Protein AF-A0A2T5V5M3-F1 (afdb_monomer_lite)

Sequence (95 aa):
MSESKKMEVKERLALLSKAIDEKVKQLDKRGELTSRHEAYAGDLKKRQYELHVKLEKSVHDNNFWEAMKSELELDSSALLSEFRSWVEGLDTGKL

Radius of gyration: 15.04 Å; chains: 1; bounding box: 36×19×41 Å

Organism: NCBI:txid665038

Secondary structure (DSSP, 8-state):
-HHHHHHHHHHHHHHHHHHHHHHHHHHHHHT---HHHHHHHHHHHHHHHHHHHHHHHHHH-HHHHHHHHHHHHHHHHHHHHHHHHHHHHHHTT--

Structure (mmCIF, N/CA/C/O backbone):
data_AF-A0A2T5V5M3-F1
#
_entry.id   AF-A0A2T5V5M3-F1
#
loop_
_atom_site.group_PDB
_atom_site.id
_atom_site.type_symbol
_atom_site.label_atom_id
_atom_site.label_alt_id
_atom_site.label_comp_id
_atom_site.label_asym_id
_atom_site.label_entity_id
_atom_site.label_seq_id
_atom_site.pdbx_PDB_ins_code
_atom_site.Cartn_x
_atom_site.Cartn_y
_atom_site.Cartn_z
_atom_site.occupancy
_atom_site.B_iso_or_equiv
_atom_site.auth_seq_id
_atom_site.auth_comp_id
_atom_site.auth_asym_id
_atom_site.auth_atom_id
_atom_site.pdbx_PDB_model_num
ATOM 1 N N . MET A 1 1 ? 19.477 8.161 -14.362 1.00 56.34 1 MET A N 1
ATOM 2 C CA . MET A 1 1 ? 18.119 8.725 -14.172 1.00 56.34 1 MET A CA 1
ATOM 3 C C . MET A 1 1 ? 17.063 7.644 -13.907 1.00 56.34 1 MET A C 1
ATOM 5 O O . MET A 1 1 ? 16.226 7.870 -13.046 1.00 56.34 1 MET A O 1
ATOM 9 N N . SER A 1 2 ? 17.094 6.471 -14.567 1.00 70.94 2 SER A N 1
ATOM 10 C CA . SER A 1 2 ? 16.120 5.387 -14.303 1.00 70.94 2 SER A CA 1
ATOM 11 C C . SER A 1 2 ? 16.226 4.783 -12.895 1.00 70.94 2 SER A C 1
ATOM 13 O O . SER A 1 2 ? 15.210 4.458 -12.293 1.00 70.94 2 SER A O 1
ATOM 15 N N . GLU A 1 3 ? 17.434 4.696 -12.338 1.00 81.19 3 GLU A N 1
ATOM 16 C CA . GLU A 1 3 ? 17.679 4.090 -11.023 1.00 81.19 3 GLU A CA 1
ATOM 17 C C . GLU A 1 3 ? 17.087 4.894 -9.854 1.00 81.19 3 GLU A C 1
ATOM 19 O O . GLU A 1 3 ? 16.457 4.311 -8.978 1.00 81.19 3 GLU A O 1
ATOM 24 N N . SER A 1 4 ? 17.171 6.232 -9.892 1.00 85.44 4 SER A N 1
ATOM 25 C CA . SER A 1 4 ? 16.519 7.107 -8.898 1.00 85.44 4 SER A CA 1
ATOM 26 C C . SER A 1 4 ? 15.012 6.871 -8.857 1.00 85.44 4 SER A C 1
ATOM 28 O O . SER A 1 4 ? 14.441 6.675 -7.793 1.00 85.44 4 SER A O 1
ATOM 30 N N . LYS A 1 5 ? 14.368 6.799 -10.028 1.00 85.75 5 LYS A N 1
ATOM 31 C CA . LYS A 1 5 ? 12.925 6.552 -10.117 1.00 85.75 5 LYS A CA 1
ATOM 32 C C . LYS A 1 5 ? 12.531 5.169 -9.603 1.00 85.75 5 LYS A C 1
ATOM 34 O O . LYS A 1 5 ? 11.542 5.048 -8.887 1.00 85.75 5 LYS A O 1
ATOM 39 N N . LYS A 1 6 ? 13.305 4.129 -9.939 1.00 87.44 6 LYS A N 1
ATOM 40 C CA . LYS A 1 6 ? 13.102 2.776 -9.394 1.00 87.44 6 LYS A CA 1
ATOM 41 C C . LYS A 1 6 ? 13.146 2.797 -7.864 1.00 87.44 6 LYS A C 1
ATOM 43 O O . LYS A 1 6 ? 12.260 2.236 -7.221 1.00 87.44 6 LYS A O 1
ATOM 48 N N . MET A 1 7 ? 14.142 3.478 -7.296 1.00 90.69 7 MET A N 1
ATOM 49 C CA . MET A 1 7 ? 14.290 3.630 -5.848 1.00 90.69 7 MET A CA 1
ATOM 50 C C . MET A 1 7 ? 13.137 4.420 -5.226 1.00 90.69 7 MET A C 1
ATOM 52 O O . MET A 1 7 ? 12.580 3.975 -4.229 1.00 90.69 7 MET A O 1
ATOM 56 N N . GLU A 1 8 ? 12.693 5.511 -5.847 1.00 91.56 8 GLU A N 1
ATOM 57 C CA . GLU A 1 8 ? 11.542 6.285 -5.368 1.00 91.56 8 GLU A CA 1
ATOM 58 C C . GLU A 1 8 ? 10.258 5.446 -5.309 1.00 91.56 8 GLU A C 1
ATOM 60 O O . GLU A 1 8 ? 9.538 5.483 -4.310 1.00 91.56 8 GLU A O 1
ATOM 65 N N . VAL A 1 9 ? 9.958 4.664 -6.354 1.00 91.75 9 VAL A N 1
ATOM 66 C CA . VAL A 1 9 ? 8.782 3.776 -6.356 1.00 91.75 9 VAL A CA 1
ATOM 67 C C . VAL A 1 9 ? 8.933 2.695 -5.281 1.00 91.75 9 VAL A C 1
ATOM 69 O O . VAL A 1 9 ? 7.983 2.427 -4.542 1.00 91.75 9 VAL A O 1
ATOM 72 N N . LYS A 1 10 ? 10.132 2.116 -5.136 1.00 92.50 10 LYS A N 1
ATOM 73 C CA . LYS A 1 10 ? 10.433 1.107 -4.109 1.00 92.50 10 LYS A CA 1
ATOM 74 C C . LYS A 1 10 ? 10.194 1.646 -2.702 1.00 92.50 10 LYS A C 1
ATOM 76 O O . LYS A 1 10 ? 9.506 1.007 -1.906 1.00 92.50 10 LYS A O 1
ATOM 81 N N . GLU A 1 11 ? 10.730 2.824 -2.407 1.00 93.62 11 GLU A N 1
ATOM 82 C CA . GLU A 1 11 ? 10.581 3.485 -1.114 1.00 93.62 11 GLU A CA 1
ATOM 83 C C . GLU A 1 11 ? 9.122 3.830 -0.826 1.00 93.62 11 GLU A C 1
ATOM 85 O O . GLU A 1 11 ? 8.632 3.530 0.262 1.00 93.62 11 GLU A O 1
ATOM 90 N N . ARG A 1 12 ? 8.386 4.372 -1.804 1.00 93.81 12 ARG A N 1
ATOM 91 C CA . ARG A 1 12 ? 6.954 4.674 -1.649 1.00 93.81 12 ARG A CA 1
ATOM 92 C C . ARG A 1 12 ? 6.136 3.431 -1.310 1.00 93.81 12 ARG A C 1
ATOM 94 O O . ARG A 1 12 ? 5.327 3.477 -0.385 1.00 93.81 12 ARG A O 1
ATOM 101 N N . LEU A 1 13 ? 6.362 2.316 -2.008 1.00 94.62 13 LEU A N 1
ATOM 102 C CA . LEU A 1 13 ? 5.668 1.055 -1.730 1.00 94.62 13 LEU A CA 1
ATOM 103 C C . LEU A 1 13 ? 6.024 0.504 -0.341 1.00 94.62 13 LEU A C 1
ATOM 105 O O . LEU A 1 13 ? 5.145 -0.007 0.353 1.00 94.62 13 LEU A O 1
ATOM 109 N N . ALA A 1 14 ? 7.284 0.619 0.086 1.00 93.62 14 ALA A N 1
ATOM 110 C CA . ALA A 1 14 ? 7.712 0.192 1.417 1.00 93.62 14 ALA A CA 1
ATOM 111 C C . ALA A 1 14 ? 7.100 1.058 2.532 1.00 93.62 14 ALA A C 1
ATOM 113 O O . ALA A 1 14 ? 6.645 0.531 3.549 1.00 93.62 14 ALA A O 1
ATOM 114 N N . LEU A 1 15 ? 7.054 2.379 2.336 1.00 95.44 15 LEU A N 1
ATOM 115 C CA . LEU A 1 15 ? 6.409 3.314 3.259 1.00 95.44 15 LEU A CA 1
ATOM 116 C C . LEU A 1 15 ? 4.905 3.053 3.359 1.00 95.44 15 LEU A C 1
ATOM 118 O O . LEU A 1 15 ? 4.370 3.042 4.464 1.00 95.44 15 LEU A O 1
ATOM 122 N N . LEU A 1 16 ? 4.237 2.771 2.237 1.00 95.94 16 LEU A N 1
ATOM 123 C CA . LEU A 1 16 ? 2.820 2.417 2.227 1.00 95.94 16 LEU A CA 1
ATOM 124 C C . LEU A 1 16 ? 2.542 1.147 3.040 1.00 95.94 16 LEU A C 1
ATOM 126 O O . LEU A 1 16 ? 1.635 1.150 3.866 1.00 95.94 16 LEU A O 1
ATOM 130 N N . SER A 1 17 ? 3.333 0.081 2.861 1.00 95.50 17 SER A N 1
ATOM 131 C CA . SER A 1 17 ? 3.147 -1.149 3.646 1.00 95.50 17 SER A CA 1
ATOM 132 C C . SER A 1 17 ? 3.237 -0.881 5.149 1.00 95.50 17 SER A C 1
ATOM 134 O O . SER A 1 17 ? 2.407 -1.379 5.907 1.00 95.50 17 SER A O 1
ATOM 136 N N . LYS A 1 18 ? 4.220 -0.078 5.582 1.00 96.75 18 LYS A N 1
ATOM 137 C CA . LYS A 1 18 ? 4.365 0.308 6.993 1.00 96.75 18 LYS A CA 1
ATOM 138 C C . LYS A 1 18 ? 3.174 1.132 7.479 1.00 96.75 18 LYS A C 1
ATOM 140 O O . LYS A 1 18 ? 2.653 0.857 8.553 1.00 96.75 18 LYS A O 1
ATOM 145 N N . ALA A 1 19 ? 2.718 2.095 6.680 1.00 96.69 19 ALA A N 1
ATOM 146 C CA . ALA A 1 19 ? 1.589 2.951 7.030 1.00 96.69 19 ALA A CA 1
ATOM 147 C C . ALA A 1 19 ? 0.277 2.160 7.187 1.00 96.69 19 ALA A C 1
ATOM 149 O O . ALA A 1 19 ? -0.500 2.445 8.100 1.00 96.69 19 ALA A O 1
ATOM 150 N N . ILE A 1 20 ? 0.044 1.144 6.346 1.00 96.62 20 ILE A N 1
ATOM 151 C CA . ILE A 1 20 ? -1.111 0.245 6.483 1.00 96.62 20 ILE A CA 1
ATOM 152 C C . ILE A 1 20 ? -1.037 -0.512 7.816 1.00 96.62 20 ILE A C 1
ATOM 154 O O . ILE A 1 20 ? -1.996 -0.483 8.588 1.00 96.62 20 ILE A O 1
ATOM 158 N N . ASP A 1 21 ? 0.110 -1.129 8.118 1.00 96.50 21 ASP A N 1
ATOM 159 C CA . ASP A 1 21 ? 0.309 -1.885 9.363 1.00 96.50 21 ASP A CA 1
ATOM 160 C C . ASP A 1 21 ? 0.156 -0.993 10.607 1.00 96.50 21 ASP A C 1
ATOM 162 O O . ASP A 1 21 ? -0.470 -1.377 11.600 1.00 96.50 21 ASP A O 1
ATOM 166 N N . GLU A 1 22 ? 0.683 0.230 10.554 1.00 97.19 22 GLU A N 1
ATOM 167 C CA . GLU A 1 22 ? 0.549 1.211 11.627 1.00 97.19 22 GLU A CA 1
ATOM 168 C C . GLU A 1 22 ? -0.901 1.647 11.837 1.00 97.19 22 GLU A C 1
ATOM 170 O O . GLU A 1 22 ? -1.342 1.704 12.987 1.00 97.19 22 GLU A O 1
ATOM 175 N N . LYS A 1 23 ? -1.665 1.917 10.769 1.00 95.81 23 LYS A N 1
ATOM 176 C CA . LYS A 1 23 ? -3.074 2.322 10.900 1.00 95.81 23 LYS A CA 1
ATOM 177 C C . LYS A 1 23 ? -3.926 1.186 11.466 1.00 95.81 23 LYS A C 1
ATOM 179 O O . LYS A 1 23 ? -4.709 1.438 12.378 1.00 95.81 23 LYS A O 1
ATOM 184 N N . VAL A 1 24 ? -3.730 -0.056 11.014 1.00 96.06 24 VAL A N 1
ATOM 185 C CA . VAL A 1 24 ? -4.413 -1.235 11.587 1.00 96.06 24 VAL A CA 1
ATOM 186 C C . VAL A 1 24 ? -4.114 -1.357 13.082 1.00 96.06 24 VAL A C 1
ATOM 188 O O . VAL A 1 24 ? -5.034 -1.458 13.890 1.00 96.06 24 VAL A O 1
ATOM 191 N N . LYS A 1 25 ? -2.840 -1.242 13.477 1.00 96.88 25 LYS A N 1
ATOM 192 C CA . LYS A 1 25 ? -2.432 -1.270 14.889 1.00 96.88 25 LYS A CA 1
ATOM 193 C C . LYS A 1 25 ? -3.033 -0.121 15.704 1.00 96.88 25 LYS A C 1
ATOM 195 O O . LYS A 1 25 ? -3.310 -0.291 16.889 1.00 96.88 25 LYS A O 1
ATOM 200 N N . GLN A 1 26 ? -3.190 1.064 15.116 1.00 95.50 26 GLN A N 1
ATOM 201 C CA . GLN A 1 26 ? -3.838 2.196 15.783 1.00 95.50 26 GLN A CA 1
ATOM 202 C C . GLN A 1 26 ? -5.329 1.940 16.016 1.00 95.50 26 GLN A C 1
ATOM 204 O O . GLN A 1 26 ? -5.802 2.216 17.114 1.00 95.50 26 GLN A O 1
ATOM 209 N N . LEU A 1 27 ? -6.042 1.400 15.022 1.00 94.50 27 LEU A N 1
ATOM 210 C CA . LEU A 1 27 ? -7.455 1.030 15.152 1.00 94.50 27 LEU A CA 1
ATOM 211 C C . LEU A 1 27 ? -7.648 -0.041 16.230 1.00 94.50 27 LEU A C 1
ATOM 213 O O . LEU A 1 27 ? -8.518 0.100 17.084 1.00 94.50 27 LEU A O 1
ATOM 217 N N . ASP A 1 28 ? -6.791 -1.064 16.240 1.00 95.75 28 ASP A N 1
ATOM 218 C CA . ASP A 1 28 ? -6.830 -2.148 17.229 1.00 95.75 28 ASP A CA 1
ATOM 219 C C . ASP A 1 28 ? -6.647 -1.612 18.655 1.00 95.75 28 ASP A C 1
ATOM 221 O O 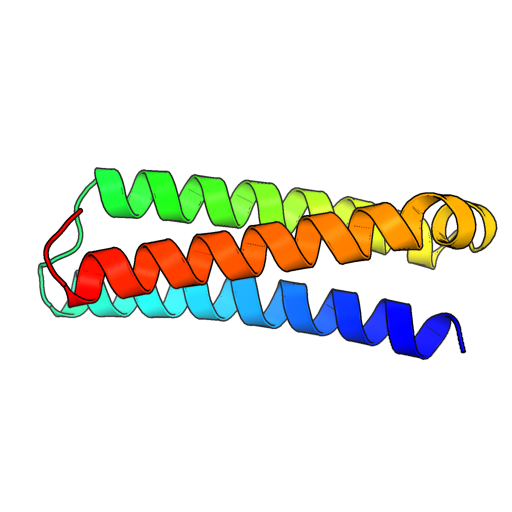. ASP A 1 28 ? -7.463 -1.845 19.543 1.00 95.75 28 ASP A O 1
ATOM 225 N N . LYS A 1 29 ? -5.638 -0.754 18.852 1.00 96.25 29 LYS A N 1
ATOM 226 C CA . LYS A 1 29 ? -5.384 -0.094 20.142 1.00 96.25 29 LYS A CA 1
ATOM 227 C C . LYS A 1 29 ? -6.538 0.777 20.638 1.00 96.25 29 LYS A C 1
ATOM 229 O O . LYS A 1 29 ? -6.628 1.007 21.841 1.00 96.25 29 LYS A O 1
ATOM 234 N N . ARG A 1 30 ? -7.369 1.303 19.736 1.00 94.50 30 ARG A N 1
ATOM 235 C CA . ARG A 1 30 ? -8.556 2.102 20.075 1.00 94.50 30 ARG A CA 1
ATOM 236 C C . ARG A 1 30 ? -9.812 1.245 20.258 1.00 94.50 30 ARG A C 1
ATOM 238 O O . ARG A 1 30 ? -10.832 1.776 20.678 1.00 94.50 30 ARG A O 1
ATOM 245 N N . GLY A 1 31 ? -9.751 -0.054 19.953 1.00 94.00 31 GLY A N 1
ATOM 246 C CA . GLY A 1 31 ? -10.929 -0.922 19.896 1.00 94.00 31 GLY A CA 1
ATOM 247 C C . GLY A 1 31 ? -11.856 -0.612 18.713 1.00 94.00 31 GLY A C 1
ATOM 248 O O . GLY A 1 31 ? -13.017 -1.001 18.729 1.00 94.00 31 GLY A O 1
ATOM 249 N N . GLU A 1 32 ? -11.355 0.098 17.699 1.00 93.19 32 GLU A N 1
ATOM 250 C CA . GLU A 1 32 ? -12.089 0.523 16.495 1.00 93.19 32 GLU A CA 1
ATOM 251 C C . GLU A 1 32 ? -11.823 -0.411 15.299 1.00 93.19 32 GLU A C 1
ATOM 253 O O . GLU A 1 32 ? -12.353 -0.218 14.199 1.00 93.19 32 GLU A O 1
ATOM 258 N N . LEU A 1 33 ? -10.958 -1.415 15.471 1.00 94.12 33 LEU A N 1
ATOM 259 C CA . LEU A 1 33 ? -10.667 -2.380 14.421 1.00 94.12 33 LEU A CA 1
ATOM 260 C C . LEU A 1 33 ? -11.880 -3.284 14.191 1.00 94.12 33 LEU A C 1
ATOM 262 O O . LEU A 1 33 ? -12.424 -3.885 15.112 1.00 94.12 33 LEU A O 1
ATOM 266 N N . THR A 1 34 ? -12.288 -3.390 12.931 1.00 93.81 34 THR A N 1
ATOM 267 C CA . THR A 1 34 ? -13.378 -4.266 12.499 1.00 93.81 34 THR A CA 1
ATOM 268 C C . THR A 1 34 ? -12.854 -5.232 11.446 1.00 93.81 34 THR A C 1
ATOM 270 O O . THR A 1 34 ? -11.886 -4.924 10.747 1.00 93.81 34 THR A O 1
ATOM 273 N N . SER A 1 35 ? -13.544 -6.356 11.238 1.00 93.62 35 SER A N 1
ATOM 274 C CA . SER A 1 35 ? -13.185 -7.309 10.177 1.00 93.62 35 SER A CA 1
ATOM 275 C C . SER A 1 35 ? -13.194 -6.673 8.782 1.00 93.62 35 SER A C 1
ATOM 277 O O . SER A 1 35 ? -12.454 -7.095 7.898 1.00 93.62 35 SER A O 1
ATOM 279 N N . ARG A 1 36 ? -13.996 -5.617 8.576 1.00 91.81 36 ARG A N 1
ATOM 280 C CA . ARG A 1 36 ? -13.992 -4.838 7.330 1.00 91.81 36 ARG A CA 1
ATOM 281 C C . ARG A 1 36 ? -12.702 -4.031 7.172 1.00 91.81 36 ARG A C 1
ATOM 283 O O . ARG A 1 36 ? -12.163 -3.979 6.071 1.00 91.81 36 ARG A O 1
ATOM 290 N N . HIS A 1 37 ? -12.200 -3.427 8.250 1.00 93.06 37 HIS A N 1
ATOM 291 C CA . HIS A 1 37 ? -10.915 -2.722 8.248 1.00 93.06 37 HIS A CA 1
ATOM 292 C C . HIS A 1 37 ? -9.757 -3.682 7.961 1.00 93.06 37 HIS A C 1
ATOM 294 O O . HIS A 1 37 ? -8.896 -3.367 7.144 1.00 93.06 37 HIS A O 1
ATOM 300 N N . GLU A 1 38 ? -9.763 -4.863 8.583 1.00 94.56 38 GLU A N 1
ATOM 301 C CA . GLU A 1 38 ? -8.747 -5.896 8.357 1.00 94.56 38 GLU A CA 1
ATOM 302 C C . GLU A 1 38 ? -8.757 -6.410 6.917 1.00 94.56 38 GLU A C 1
ATOM 304 O O . GLU A 1 38 ? -7.703 -6.474 6.286 1.00 94.56 38 GLU A O 1
ATOM 309 N N . ALA A 1 39 ? -9.939 -6.726 6.378 1.00 95.44 39 ALA A N 1
ATOM 310 C CA . ALA A 1 39 ? -10.080 -7.180 4.998 1.00 95.44 39 ALA A CA 1
ATOM 311 C C . ALA A 1 39 ? -9.553 -6.129 4.012 1.00 95.44 39 ALA A C 1
ATOM 313 O O . ALA A 1 39 ? -8.733 -6.438 3.149 1.00 95.44 39 ALA A O 1
ATOM 314 N N . TYR A 1 40 ? -9.948 -4.867 4.195 1.00 95.56 40 TYR A N 1
ATOM 315 C CA . TYR A 1 40 ? -9.519 -3.784 3.319 1.00 95.56 40 TYR A CA 1
ATOM 316 C C . TYR A 1 40 ? -8.010 -3.509 3.406 1.00 95.56 40 TYR A C 1
ATOM 318 O O . TYR A 1 40 ? -7.337 -3.358 2.385 1.00 95.56 40 TYR A O 1
ATOM 326 N N . ALA A 1 41 ? -7.445 -3.502 4.616 1.00 95.94 41 ALA A N 1
ATOM 327 C CA . ALA A 1 41 ? -6.003 -3.391 4.811 1.00 95.94 41 ALA A CA 1
ATOM 328 C C . ALA A 1 41 ? -5.249 -4.569 4.167 1.00 95.94 41 ALA A C 1
ATOM 330 O O . ALA A 1 41 ? -4.208 -4.367 3.538 1.00 95.94 41 ALA A O 1
ATOM 331 N N . GLY A 1 42 ? -5.791 -5.786 4.272 1.00 96.56 42 GLY A N 1
ATOM 332 C CA . GLY A 1 42 ? -5.272 -6.977 3.603 1.00 96.56 42 GLY A CA 1
ATOM 333 C C . GLY A 1 42 ? -5.239 -6.827 2.081 1.00 96.56 42 GLY A C 1
ATOM 334 O O . GLY A 1 42 ? -4.206 -7.091 1.462 1.00 96.56 42 GLY A O 1
ATOM 335 N N . ASP A 1 43 ? -6.318 -6.322 1.484 1.00 97.25 43 ASP A N 1
ATOM 336 C CA . ASP A 1 43 ? -6.407 -6.071 0.042 1.00 97.25 43 ASP A CA 1
ATOM 337 C C . ASP A 1 43 ? -5.425 -4.989 -0.429 1.00 97.25 43 ASP A C 1
ATOM 339 O O . ASP A 1 43 ? -4.813 -5.119 -1.495 1.00 97.25 43 ASP A O 1
ATOM 343 N N . LEU A 1 44 ? -5.228 -3.925 0.359 1.00 97.25 44 LEU A N 1
ATOM 344 C CA . LEU A 1 44 ? -4.202 -2.915 0.084 1.00 97.25 44 LEU A CA 1
ATOM 345 C C . LEU A 1 44 ? -2.792 -3.518 0.134 1.00 97.25 44 LEU A C 1
ATOM 347 O O . LEU A 1 44 ? -1.992 -3.269 -0.769 1.00 97.25 44 LEU A O 1
ATOM 351 N N . LYS A 1 45 ? -2.483 -4.343 1.146 1.00 96.31 45 LYS A N 1
ATOM 352 C CA . LYS A 1 45 ? -1.171 -5.005 1.264 1.00 96.31 45 LYS A CA 1
ATOM 353 C C . LYS A 1 45 ? -0.913 -5.983 0.132 1.00 96.31 45 LYS A C 1
ATOM 355 O O . LYS A 1 45 ? 0.193 -6.016 -0.399 1.00 96.31 45 LYS A O 1
ATOM 360 N N . LYS A 1 46 ? -1.921 -6.759 -0.264 1.00 97.12 46 LYS A N 1
ATOM 361 C CA . LYS A 1 46 ? -1.803 -7.687 -1.390 1.00 97.12 46 LYS A CA 1
ATOM 362 C C . LYS A 1 46 ? -1.432 -6.941 -2.674 1.00 97.12 46 LYS A C 1
ATOM 364 O O . LYS A 1 46 ? -0.452 -7.300 -3.322 1.00 97.12 46 LYS A O 1
ATOM 369 N N . ARG A 1 47 ? -2.151 -5.861 -2.994 1.00 97.31 47 ARG A N 1
ATOM 370 C CA . ARG A 1 47 ? -1.871 -5.036 -4.181 1.00 97.31 47 ARG A CA 1
ATOM 371 C C . ARG A 1 47 ? -0.521 -4.321 -4.092 1.00 97.31 47 ARG A C 1
ATOM 373 O O . ARG A 1 47 ? 0.217 -4.282 -5.073 1.00 97.31 47 ARG A O 1
ATOM 380 N N . GLN A 1 48 ? -0.147 -3.820 -2.914 1.00 96.62 48 GLN A N 1
ATOM 381 C CA . GLN A 1 48 ? 1.186 -3.253 -2.675 1.00 96.62 48 GLN A CA 1
ATOM 382 C C . GLN A 1 48 ? 2.289 -4.285 -2.960 1.00 96.62 48 GLN A C 1
ATOM 384 O O . GLN A 1 48 ? 3.274 -3.960 -3.627 1.00 96.62 48 GLN A O 1
ATOM 389 N N . TYR A 1 49 ? 2.118 -5.524 -2.495 1.00 95.56 49 TYR A N 1
ATOM 390 C CA . TYR A 1 49 ? 3.073 -6.606 -2.715 1.00 95.56 49 TYR A CA 1
ATOM 391 C C . TYR A 1 49 ? 3.174 -6.990 -4.195 1.00 95.56 49 TYR A C 1
ATOM 393 O O . TYR A 1 49 ? 4.277 -7.162 -4.711 1.00 95.56 49 TYR A O 1
ATOM 401 N N . GLU A 1 50 ? 2.050 -7.061 -4.909 1.00 95.69 50 GLU A N 1
ATOM 402 C CA . GLU A 1 50 ? 2.031 -7.319 -6.353 1.00 95.69 50 GLU A CA 1
ATOM 403 C C . GLU A 1 50 ? 2.828 -6.258 -7.132 1.00 95.69 50 GLU A C 1
ATOM 405 O O . GLU A 1 50 ? 3.645 -6.607 -7.989 1.00 95.69 50 GLU A O 1
ATOM 410 N N . LEU A 1 51 ? 2.671 -4.972 -6.790 1.00 94.94 51 LEU A N 1
ATOM 411 C CA . LEU A 1 51 ? 3.468 -3.887 -7.377 1.00 94.94 51 LEU A CA 1
ATOM 412 C C . LEU A 1 51 ? 4.949 -3.992 -7.017 1.00 94.94 51 LEU A C 1
ATOM 414 O O . LEU A 1 51 ? 5.807 -3.758 -7.869 1.00 94.94 51 LEU A O 1
ATOM 418 N N . HIS A 1 52 ? 5.265 -4.386 -5.784 1.00 93.81 52 HIS A N 1
ATOM 419 C CA . HIS A 1 52 ? 6.645 -4.605 -5.367 1.00 93.81 52 HIS A CA 1
ATOM 420 C C . HIS A 1 52 ? 7.301 -5.741 -6.165 1.00 93.81 52 HIS A C 1
ATOM 422 O O . HIS A 1 52 ? 8.403 -5.571 -6.678 1.00 93.81 52 HIS A O 1
ATOM 428 N N . VAL A 1 53 ? 6.606 -6.864 -6.367 1.00 92.56 53 VAL A N 1
ATOM 429 C CA . VAL A 1 53 ? 7.097 -7.981 -7.191 1.00 92.56 53 VAL A CA 1
ATOM 430 C C . VAL A 1 53 ? 7.288 -7.558 -8.651 1.00 92.56 53 VAL A C 1
ATOM 432 O O . VAL A 1 53 ? 8.295 -7.923 -9.263 1.00 92.56 53 VAL A O 1
ATOM 435 N N . LYS A 1 54 ? 6.360 -6.778 -9.227 1.00 91.38 54 LYS A N 1
ATOM 436 C CA . LYS A 1 54 ? 6.532 -6.207 -10.577 1.00 91.38 54 LYS A CA 1
ATOM 437 C C . LYS A 1 54 ? 7.775 -5.308 -10.647 1.00 91.38 54 LYS A C 1
ATOM 439 O O . LYS A 1 54 ? 8.545 -5.407 -11.602 1.00 91.38 54 LYS A O 1
ATOM 444 N N . LEU A 1 55 ? 7.994 -4.469 -9.634 1.00 90.62 55 LEU A N 1
ATOM 445 C CA . LEU A 1 55 ? 9.157 -3.589 -9.553 1.00 90.62 55 LEU A CA 1
ATOM 446 C C . LEU A 1 55 ? 10.464 -4.385 -9.447 1.00 90.62 55 LEU A C 1
ATOM 448 O O . LEU A 1 55 ? 11.385 -4.107 -10.205 1.00 90.62 55 LEU A O 1
ATOM 452 N N . GLU A 1 56 ? 10.552 -5.397 -8.585 1.00 89.06 56 GLU A N 1
ATOM 453 C CA . GLU A 1 56 ? 11.765 -6.220 -8.444 1.00 89.06 56 GLU A CA 1
ATOM 454 C C . GLU A 1 56 ? 12.115 -6.948 -9.755 1.00 89.06 56 GLU A C 1
ATOM 456 O O . GLU A 1 56 ? 13.278 -6.979 -10.155 1.00 89.06 56 GLU A O 1
ATOM 461 N N . LYS A 1 57 ? 11.118 -7.421 -10.519 1.00 85.81 57 LYS A N 1
ATOM 462 C CA . LYS A 1 57 ? 11.356 -7.956 -11.876 1.00 85.81 57 LYS A CA 1
ATOM 463 C C . LYS A 1 57 ? 11.982 -6.914 -12.812 1.00 85.81 57 LYS A C 1
ATOM 465 O O . LYS A 1 57 ? 12.865 -7.244 -13.597 1.00 85.81 57 LY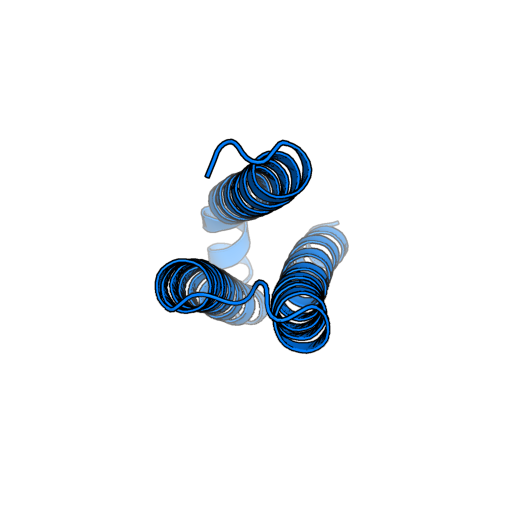S A O 1
ATOM 470 N N . SER A 1 58 ? 11.577 -5.649 -12.689 1.00 81.19 58 SER A N 1
ATOM 471 C CA . SER A 1 58 ? 12.126 -4.529 -13.468 1.00 81.19 58 SER A CA 1
ATOM 472 C C . SER A 1 58 ? 13.519 -4.067 -13.032 1.00 81.19 58 SER A C 1
ATOM 474 O O . SER A 1 58 ? 14.205 -3.360 -13.775 1.00 81.19 58 SER A O 1
ATOM 476 N N . VAL A 1 59 ? 13.966 -4.442 -11.830 1.00 72.56 59 VAL A N 1
ATOM 477 C CA . VAL A 1 59 ? 15.324 -4.132 -11.359 1.00 72.56 59 VAL A CA 1
ATOM 478 C C . VAL A 1 59 ? 16.351 -4.942 -12.150 1.00 72.56 59 VAL A C 1
ATOM 480 O O . VAL A 1 59 ? 17.385 -4.394 -12.524 1.00 72.56 59 VAL A O 1
ATOM 483 N N . HIS A 1 60 ? 16.036 -6.197 -12.474 1.00 77.12 60 HIS A N 1
ATOM 484 C CA . HIS A 1 60 ? 16.935 -7.106 -13.189 1.00 77.12 60 HIS A CA 1
ATOM 485 C C . HIS A 1 60 ? 16.883 -6.973 -14.721 1.00 77.12 60 HIS A C 1
ATOM 487 O O . HIS A 1 60 ? 17.795 -7.448 -15.395 1.00 77.12 60 HIS A O 1
ATOM 493 N N . ASP A 1 61 ? 15.865 -6.300 -15.268 1.00 84.19 61 ASP A N 1
ATOM 494 C CA . ASP A 1 61 ? 15.705 -6.061 -16.706 1.00 84.19 61 ASP A CA 1
ATOM 495 C C . ASP A 1 61 ? 15.340 -4.591 -16.987 1.00 84.19 61 ASP A C 1
ATOM 497 O O . ASP A 1 61 ? 14.226 -4.124 -16.731 1.00 84.19 61 ASP A O 1
ATOM 501 N N . ASN A 1 62 ? 16.298 -3.841 -17.540 1.00 81.75 62 ASN A N 1
ATOM 502 C CA . ASN A 1 62 ? 16.095 -2.435 -17.888 1.00 81.75 62 ASN A CA 1
ATOM 503 C C . ASN A 1 62 ? 15.085 -2.228 -19.025 1.00 81.75 62 ASN A C 1
ATOM 505 O O . ASN A 1 62 ? 14.404 -1.204 -19.019 1.00 81.75 62 ASN A O 1
ATOM 509 N N . ASN A 1 63 ? 14.942 -3.171 -19.959 1.00 84.25 63 ASN A N 1
ATOM 510 C CA . ASN A 1 63 ? 13.926 -3.067 -21.009 1.00 84.25 63 ASN A CA 1
ATOM 511 C C . ASN A 1 63 ? 12.529 -3.245 -20.412 1.00 84.25 63 ASN A C 1
ATOM 513 O O . ASN A 1 63 ? 11.605 -2.507 -20.752 1.00 84.25 63 ASN A O 1
ATOM 517 N N . PHE A 1 64 ? 12.397 -4.169 -19.459 1.00 85.12 64 PHE A N 1
ATOM 518 C CA . PHE A 1 64 ? 11.159 -4.350 -18.709 1.00 85.12 64 PHE A CA 1
ATOM 519 C C . PHE A 1 64 ? 10.803 -3.102 -17.890 1.00 85.12 64 PHE A C 1
ATOM 521 O O . PHE A 1 64 ? 9.647 -2.685 -17.872 1.00 85.12 64 PHE A O 1
ATOM 528 N N . TRP A 1 65 ? 11.784 -2.451 -17.255 1.00 88.19 65 TRP A N 1
ATOM 529 C CA . TRP A 1 65 ? 11.547 -1.173 -16.577 1.00 88.19 65 TRP A CA 1
ATOM 530 C C . TRP A 1 65 ? 11.031 -0.091 -17.522 1.00 88.19 65 TRP A C 1
ATOM 532 O O . TRP A 1 65 ? 10.035 0.553 -17.210 1.00 88.19 65 TRP A O 1
ATOM 542 N N . GLU A 1 66 ? 11.678 0.121 -18.667 1.00 88.81 66 GLU A N 1
ATOM 543 C CA . GLU A 1 66 ? 11.250 1.167 -19.598 1.00 88.81 66 GLU A CA 1
ATOM 544 C C . GLU A 1 66 ? 9.823 0.935 -20.116 1.00 88.81 66 GLU A C 1
ATOM 546 O O . GLU A 1 66 ? 9.086 1.906 -20.294 1.00 88.81 66 GLU A O 1
ATOM 551 N N . ALA A 1 67 ? 9.412 -0.329 -20.266 1.00 87.88 67 ALA A N 1
ATOM 552 C CA . ALA A 1 67 ? 8.046 -0.703 -20.626 1.00 87.88 67 ALA A CA 1
ATOM 553 C C . ALA A 1 67 ? 7.030 -0.484 -19.488 1.00 87.88 67 ALA A C 1
ATOM 555 O O . ALA A 1 67 ? 5.903 -0.070 -19.748 1.00 87.88 67 ALA A O 1
ATOM 556 N N . MET A 1 68 ? 7.419 -0.735 -18.234 1.00 90.25 68 MET A N 1
ATOM 557 C CA . MET A 1 68 ? 6.494 -0.785 -17.091 1.00 90.25 68 MET A CA 1
ATOM 558 C C . MET A 1 68 ? 6.522 0.454 -16.190 1.00 90.25 68 MET A C 1
ATOM 560 O O . MET A 1 68 ? 5.654 0.597 -15.332 1.00 90.25 68 MET A O 1
ATOM 564 N N . LYS A 1 69 ? 7.498 1.359 -16.343 1.00 90.00 69 LYS A N 1
ATOM 565 C CA . LYS A 1 69 ? 7.704 2.492 -15.420 1.00 90.00 69 LYS A CA 1
ATOM 566 C C . LYS A 1 69 ? 6.456 3.356 -15.240 1.00 90.00 69 LYS A C 1
ATOM 568 O O . LYS A 1 69 ? 6.145 3.727 -14.116 1.00 90.00 69 LYS A O 1
ATOM 573 N N . SER A 1 70 ? 5.731 3.647 -16.320 1.00 91.06 70 SER A N 1
ATOM 574 C CA . SER A 1 70 ? 4.532 4.488 -16.265 1.00 91.06 70 SER A CA 1
ATOM 575 C C . SER A 1 70 ? 3.365 3.771 -15.591 1.00 91.06 70 SER A C 1
ATOM 577 O O . SER A 1 70 ? 2.657 4.393 -14.809 1.00 91.06 70 SER A O 1
ATOM 579 N N . GLU A 1 71 ? 3.198 2.468 -15.831 1.00 92.31 71 GLU A N 1
ATOM 580 C CA . GLU A 1 71 ? 2.204 1.648 -15.125 1.00 92.31 71 GLU A CA 1
ATOM 581 C C . GLU A 1 71 ? 2.518 1.599 -13.626 1.00 92.31 71 GLU A C 1
ATOM 583 O O . GLU A 1 71 ? 1.660 1.902 -12.808 1.00 92.31 71 GLU A O 1
ATOM 588 N N . LEU A 1 72 ? 3.771 1.320 -13.251 1.00 92.19 72 LEU A N 1
ATOM 589 C CA . LEU A 1 72 ? 4.196 1.284 -11.849 1.00 92.19 72 LEU A CA 1
ATOM 590 C C . LEU A 1 72 ? 4.029 2.641 -11.148 1.00 92.19 72 LEU A C 1
ATOM 592 O O . LEU A 1 72 ? 3.602 2.685 -9.993 1.00 92.19 72 LEU A O 1
ATOM 596 N N . GLU A 1 73 ? 4.352 3.750 -11.819 1.00 92.25 73 GLU A N 1
ATOM 597 C CA . GLU A 1 73 ? 4.143 5.106 -11.293 1.00 92.25 73 GLU A CA 1
ATOM 598 C C . GLU A 1 73 ? 2.643 5.395 -11.076 1.00 92.25 73 GLU A C 1
ATOM 600 O O . GLU A 1 73 ? 2.267 5.909 -10.018 1.00 92.25 73 GLU A O 1
ATOM 605 N N . LEU A 1 74 ? 1.779 5.033 -12.030 1.00 94.00 74 LEU A N 1
ATOM 606 C CA . LEU A 1 74 ? 0.330 5.242 -11.938 1.00 94.00 74 LEU A CA 1
ATOM 607 C C . LEU A 1 74 ? -0.315 4.351 -10.874 1.00 94.00 74 LEU A C 1
ATOM 609 O O . LEU A 1 74 ? -1.006 4.865 -9.996 1.00 94.00 74 LEU A O 1
ATOM 613 N N . ASP A 1 75 ? -0.043 3.048 -10.901 1.00 95.38 75 ASP A N 1
ATOM 614 C CA . ASP A 1 75 ? -0.625 2.080 -9.973 1.00 95.38 75 ASP A CA 1
ATOM 615 C C . ASP A 1 75 ? -0.192 2.359 -8.529 1.00 95.38 75 ASP A C 1
ATOM 617 O O . ASP A 1 75 ? -1.009 2.309 -7.608 1.00 95.38 75 ASP A O 1
ATOM 621 N N . SER A 1 76 ? 1.083 2.709 -8.311 1.00 94.06 76 SER A N 1
ATOM 622 C CA . SER A 1 76 ? 1.560 3.074 -6.971 1.00 94.06 76 SER A CA 1
ATOM 623 C C . SER A 1 76 ? 0.907 4.360 -6.463 1.00 94.06 76 SER A C 1
ATOM 625 O O . SER A 1 76 ? 0.540 4.441 -5.290 1.00 94.06 76 SER A O 1
ATOM 627 N N . SER A 1 77 ? 0.705 5.348 -7.340 1.00 94.12 77 SER A N 1
ATOM 628 C CA . SER A 1 77 ? 0.024 6.601 -6.998 1.00 94.12 77 SER A CA 1
ATOM 629 C C . SER A 1 77 ? -1.459 6.380 -6.696 1.00 94.12 7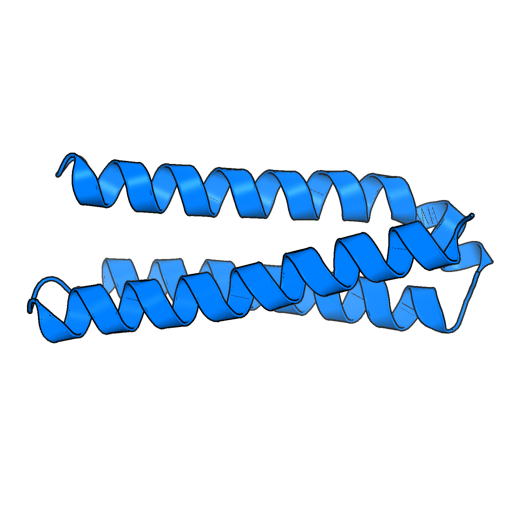7 SER A C 1
ATOM 631 O O . SER A 1 77 ? -1.975 6.935 -5.725 1.00 94.12 77 SER A O 1
ATOM 633 N N . ALA A 1 78 ? -2.132 5.537 -7.482 1.00 95.75 78 ALA A N 1
ATOM 634 C CA . ALA A 1 78 ? -3.525 5.164 -7.267 1.00 95.75 78 ALA A CA 1
ATOM 635 C C . ALA A 1 78 ? -3.703 4.446 -5.924 1.00 95.75 78 ALA A C 1
ATOM 637 O O . ALA A 1 78 ? -4.565 4.828 -5.135 1.00 95.75 78 ALA A O 1
ATOM 638 N N . LEU A 1 79 ? -2.832 3.482 -5.613 1.00 96.69 79 LEU A N 1
ATOM 639 C CA . LEU A 1 79 ? -2.882 2.743 -4.353 1.00 96.69 79 LEU A CA 1
ATOM 640 C C . LEU A 1 79 ? -2.617 3.642 -3.133 1.00 96.69 79 LEU A C 1
ATOM 642 O O . LEU A 1 79 ? -3.269 3.504 -2.098 1.00 96.69 79 LEU A O 1
ATOM 646 N N . LEU A 1 80 ? -1.694 4.602 -3.254 1.00 95.31 80 LEU A N 1
ATOM 647 C CA . LEU A 1 80 ? -1.459 5.619 -2.223 1.00 95.31 80 LEU A CA 1
ATOM 648 C C . LEU A 1 80 ? -2.683 6.517 -2.014 1.00 95.31 80 LEU A C 1
ATOM 650 O O . LEU A 1 80 ? -3.031 6.818 -0.873 1.00 95.31 80 LEU A O 1
ATOM 654 N N . SER A 1 81 ? -3.320 6.956 -3.101 1.00 96.50 81 SER A N 1
ATOM 655 C CA . SER A 1 81 ? -4.540 7.764 -3.033 1.00 96.50 81 SER A CA 1
ATOM 656 C C . SER A 1 81 ? -5.669 6.991 -2.362 1.00 96.50 81 SER A C 1
ATOM 658 O O . SER A 1 81 ? -6.352 7.532 -1.500 1.00 96.50 81 SER A O 1
ATOM 660 N N . GLU A 1 82 ? -5.831 5.720 -2.714 1.00 96.44 82 GLU A N 1
ATOM 661 C CA . GLU A 1 82 ? -6.841 4.847 -2.134 1.00 96.44 82 GLU A CA 1
ATOM 662 C C . GLU A 1 82 ? -6.634 4.661 -0.623 1.00 96.44 82 GLU A C 1
ATOM 664 O O . GLU A 1 82 ? -7.568 4.847 0.157 1.00 96.44 82 GLU A O 1
ATOM 669 N N . PHE A 1 83 ? -5.399 4.390 -0.187 1.00 96.62 83 PHE A N 1
ATOM 670 C CA . PHE A 1 83 ? -5.074 4.328 1.240 1.00 96.62 83 PHE A CA 1
ATOM 671 C C . PHE A 1 83 ? -5.396 5.645 1.963 1.00 96.62 83 PHE A C 1
ATOM 673 O O . PHE A 1 83 ? -5.962 5.615 3.055 1.00 96.62 83 PHE A O 1
ATOM 680 N N . ARG A 1 84 ? -5.086 6.803 1.363 1.00 95.50 84 ARG A N 1
ATOM 681 C CA . ARG A 1 84 ? -5.421 8.114 1.949 1.00 95.50 84 ARG A CA 1
ATOM 682 C C . ARG A 1 84 ? -6.925 8.300 2.098 1.00 95.50 84 ARG A C 1
ATOM 684 O O . ARG A 1 84 ? -7.372 8.643 3.186 1.00 95.50 84 ARG A O 1
ATOM 691 N N . SER A 1 85 ? -7.698 8.013 1.053 1.00 94.94 85 SER A N 1
ATOM 692 C CA . SER A 1 85 ? -9.159 8.109 1.105 1.00 94.94 85 SER A CA 1
ATOM 693 C C . SER A 1 85 ? -9.762 7.173 2.151 1.00 94.94 85 SER A C 1
ATOM 695 O O . SER A 1 85 ? -10.715 7.545 2.831 1.00 94.94 85 SER A O 1
ATOM 697 N N . TRP A 1 86 ? -9.188 5.982 2.333 1.00 94.50 86 TRP A N 1
ATOM 698 C CA . TRP A 1 86 ? -9.592 5.084 3.411 1.00 94.50 86 TRP A CA 1
ATOM 699 C C . TRP A 1 86 ? -9.310 5.681 4.792 1.00 94.50 86 TRP A C 1
ATOM 701 O O . TRP A 1 86 ? -10.207 5.728 5.629 1.00 94.50 86 TRP A O 1
ATOM 711 N N . VAL A 1 87 ? -8.102 6.203 5.021 1.00 93.69 87 VAL A N 1
ATOM 712 C CA . VAL A 1 87 ? -7.736 6.864 6.285 1.00 93.69 87 VAL A CA 1
ATOM 713 C C . VAL A 1 87 ? -8.642 8.064 6.583 1.00 93.69 87 VAL A C 1
ATOM 715 O O . VAL A 1 87 ? -9.138 8.183 7.700 1.00 93.69 87 VAL A O 1
ATOM 718 N N . GLU A 1 88 ? -8.915 8.911 5.592 1.00 92.88 88 GLU A N 1
ATOM 719 C CA . GLU A 1 88 ? -9.826 10.057 5.721 1.00 92.88 88 GLU A CA 1
ATOM 720 C C . GLU A 1 88 ? -11.273 9.619 6.005 1.00 92.88 88 GLU A C 1
ATOM 722 O O . GLU A 1 88 ? -11.985 10.244 6.798 1.00 92.88 88 GLU A O 1
ATOM 727 N N . GLY A 1 89 ? -11.720 8.520 5.393 1.00 89.62 89 GLY A N 1
ATOM 728 C CA . GLY A 1 89 ? -13.032 7.933 5.657 1.00 89.62 89 GLY A CA 1
ATOM 729 C C . GLY A 1 89 ? -13.175 7.436 7.098 1.00 89.62 89 GLY A C 1
ATOM 730 O O . GLY A 1 89 ? -14.238 7.609 7.698 1.00 89.62 89 GLY A O 1
ATOM 731 N N . LEU A 1 90 ? -12.098 6.881 7.669 1.00 87.69 90 LEU A N 1
ATOM 732 C CA . LEU A 1 90 ? -12.056 6.439 9.064 1.00 87.69 90 LEU A CA 1
ATOM 733 C C . LEU A 1 90 ? -12.138 7.634 10.016 1.00 87.69 90 LEU A C 1
ATOM 735 O O . LEU A 1 90 ? -12.930 7.624 10.953 1.00 87.69 90 LEU A O 1
ATOM 739 N N . ASP A 1 91 ? -11.366 8.688 9.745 1.00 77.56 91 ASP A N 1
ATOM 740 C CA . ASP A 1 91 ? -11.296 9.864 10.617 1.00 77.56 91 ASP A CA 1
ATOM 741 C C . ASP A 1 91 ? -12.589 10.712 10.568 1.00 77.56 91 ASP A C 1
ATOM 743 O O . ASP A 1 91 ? -12.893 11.444 11.508 1.00 77.56 91 ASP A O 1
ATOM 747 N N . THR A 1 92 ? -13.385 10.592 9.498 1.00 80.94 92 THR A N 1
ATOM 748 C CA . THR A 1 92 ? -14.686 11.273 9.352 1.00 80.94 92 THR A CA 1
ATOM 749 C C . THR A 1 92 ? -15.894 10.421 9.756 1.00 80.94 92 THR A C 1
ATOM 751 O O . THR A 1 92 ? -17.021 10.918 9.700 1.00 80.94 92 THR A O 1
ATOM 754 N N . GLY A 1 93 ? -15.691 9.157 10.155 1.00 64.88 93 GLY A N 1
ATOM 755 C CA . GLY A 1 93 ? -16.766 8.234 10.542 1.00 64.88 93 GLY A CA 1
ATOM 756 C C . GLY A 1 93 ? -17.723 7.868 9.399 1.00 64.88 93 GLY A C 1
ATOM 757 O O . GLY A 1 93 ? -18.877 7.528 9.648 1.00 64.88 93 GLY A O 1
ATOM 758 N N . LYS A 1 94 ? -17.276 7.990 8.142 1.00 58.88 94 LYS A N 1
ATOM 759 C CA . LYS A 1 94 ? -18.092 7.757 6.934 1.00 58.88 94 LYS A CA 1
ATOM 760 C C . LYS A 1 94 ? -17.912 6.362 6.323 1.00 58.88 94 LYS A C 1
ATOM 762 O O . LYS A 1 94 ? -18.441 6.115 5.237 1.00 58.88 94 LYS A O 1
ATOM 767 N N . LEU A 1 95 ? -17.158 5.479 6.980 1.00 55.91 95 LEU A N 1
ATOM 768 C CA . LEU A 1 95 ? -16.860 4.120 6.519 1.00 55.91 95 LEU A CA 1
ATOM 769 C C . LEU A 1 95 ? -17.611 3.047 7.298 1.00 55.91 95 LEU A C 1
ATOM 771 O O . LEU A 1 95 ? -17.663 3.133 8.540 1.00 55.91 95 LEU A O 1
#

Foldseek 3Di:
DLVVLLVVLLVLLVVQLVVLVVVQVVCVVVVNHDPVSVVVSVVLNVLSVVLNVQSVVCVVPVVSCVVCVVVSVVSSVVSVVVVVVVVVCVVVVND

pLDDT: mean 90.62, std 8.62, range [55.91, 97.31]

=== Feature glossary ===
The record interleaves many kinds of information about one protein. Here is each kind framed as the question it answers.

Q: What does the local fold look like, residue by residue?
A: The Foldseek 3Di string encodes local tertiary geometry as a 20-letter alphabet — one character per residue — derived from the relative positions of nearby Cα atoms. Unlike the amino-acid sequence, 3Di is a direct function of the 3D structure, so two proteins with the same fold have similar 3Di strings even at low sequence identity.

Q: Which residues are in helices, strands, or loops?
A: The SS8 string is DSSP's per-residue secondary-structure call. α-helix (H) means an i→i+4 H-bond ladder; β-strand (E) means the residue participates in a β-sheet; 3₁₀ (G) and π (I) are tighter and wider helices; T/S are turns/bends; '-' is loop.

Q: How big and how compact is the whole molecule?
A: Radius of gyration (Rg) is the root-mean-square distance of Cα atoms from their centroid — a single number for overall size and compactness. A globular domain of N residues has Rg ≈ 2.2·N^0.38 Å; an extended or disordered chain has a much larger Rg. The Cα contact count is the number of residue pairs whose Cα atoms are within 8 Å and are more than four positions apart in sequence — a standard proxy for tertiary packing density. The bounding box is the smallest axis-aligned box enclosing all Cα atoms.

Q: Where is each backbone atom in 3D?
A: Structure coordinates are given as an mmCIF _atom_site loop: one row per atom with element, residue name, chain id, sequence number, and x/y/z position in Å. Only the four main-chain atoms per residue are included here; side chains are omitted to keep the record compact.

Q: What is the amino-acid chain?
A: Primary structure: the covalent order of the twenty standard amino acids along the backbone. Two proteins with the same sequence will (almost always) fold to the same structure; two with 30% identity often share a fold but not the details.

Q: What if only a Cα trace is available?
A: Three-state secondary structure (P-SEA) collapses the eight DSSP classes into helix (a), strand (b), and coil (c). P-SEA assigns these from Cα geometry alone — distances and angles — without requiring backbone oxygens, so it works on any Cα trace.

Q: What family and function is it annotated with?
A: Database cross-references. InterPro integrates a dozen domain/family signature databases into unified entries with residue-range hits. GO terms attach function/process/location labels with evidence codes. CATH codes position the fold in a four-level structural taxonomy. Organism is the NCBI-taxonomy species name.

Q: How confident is the AlphaFold model at each residue?
A: pLDDT is the predicted lDDT-Cα score: AlphaFold's confidence that the local environment of each residue (all inter-atomic distances within 15 Å) is correctly placed. It is a per-residue number between 0 and 100, with higher meaning more reliable.

Q: How mobile is each atom in the crystal?
A: B-factor (Debye–Waller factor) reflects atomic displacement in the crystal lattice. It is an experimental observable (units Å²), not a prediction; low values mean the atom is pinned down, high values mea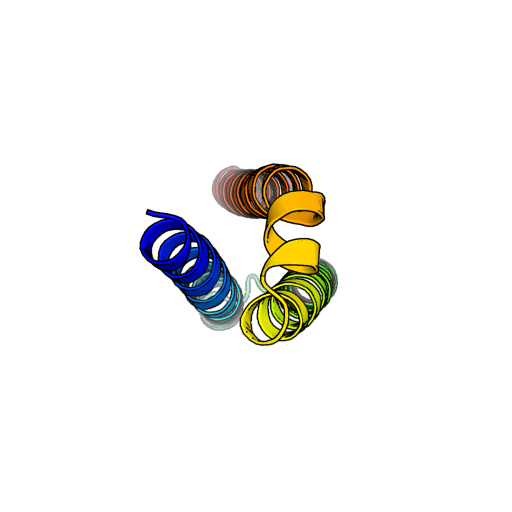n it moves or is heterogeneous across the crystal.

Q: Which residues are buried vs exposed?
A: SASA measures how much of the protein is reachable by solvent. It is computed by rolling a water-sized probe over the atomic surface and summing the exposed area (Å²). Per-residue SASA distinguishes core (buried, low SASA) from surface (exposed, high SASA) residues; total SASA is a whole-molecule size measure.

Q: What do the diagnostic plots show?
A: Plot images: a contact map (which residues are close in 3D, as an N×N binary image), a Ramachandran scatter (backbone torsion angles, revealing secondary-structure composition at a glance), and — for AlphaFold structures — a PAE heatmap (pairwise prediction confidence).

Q: What known structures does this most resemble?
A: The Foldseek neighbor list gives the closest experimentally determined structures in the PDB, ranked by structural alignment. TM-score near 1 means near-identical fold; near 0.3 means only rough topology match. This is how one finds what a 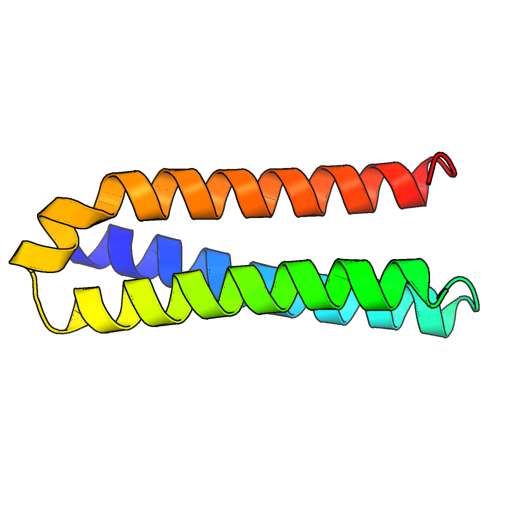novel AlphaFold prediction most resembles in the solved-structure universe.

Q: Are the domains correctly placed relative to each other?
A: Predicted aligned error is AlphaFold's pairwise confidence. Unlike pLDDT (per-residue), PAE is per-residue-pair and captures whether two parts of the structure are correctly placed relative to each other. Units are ångströms of expected positional error.

Q: What do the rendered images show?
A: Stru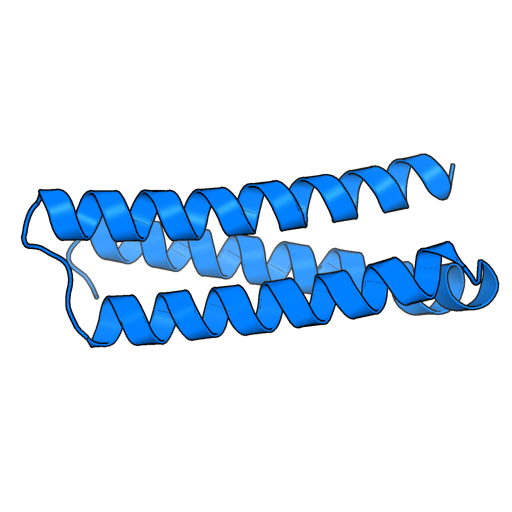cture images are PyMOL renders from six orthogonal camera directions. Cartoon representation draws helices as coils and strands as arrows; sticks shows the backbone as bonds; surface shows the solvent-excluded envelope. Rainbow coloring maps sequence position to hue (blue→red, N→C); chain coloring assigns a distinct color per polypeptide.

Q: What are the backbone torsion angles?
A: φ (phi) and ψ (psi) are the two rotatable backbone dihedrals per residue: φ is the C(i-1)–N–Cα–C torsion, ψ is the N–Cα–C–N(i+1) torsion, both in degrees on (−180°, 180°]. α-helical residues cluster near (−60°, −45°); β-strand residues near (−120°, +130°). A Ramachandran plot is simply a scatter of (φ, ψ) for every residue.